Protein AF-A0A537KQR5-F1 (afdb_monomer)

Structure (mmCIF, N/CA/C/O backbone):
data_AF-A0A537KQR5-F1
#
_entry.id   AF-A0A537KQR5-F1
#
loop_
_atom_site.group_PDB
_atom_site.id
_atom_site.type_symbol
_atom_site.label_atom_id
_atom_site.label_alt_id
_atom_site.label_comp_id
_atom_site.label_asym_id
_atom_site.label_entity_id
_atom_site.label_seq_id
_atom_site.pdbx_PDB_ins_code
_atom_site.Cartn_x
_atom_site.Cartn_y
_atom_site.Cartn_z
_atom_site.occupancy
_atom_site.B_iso_or_equiv
_atom_s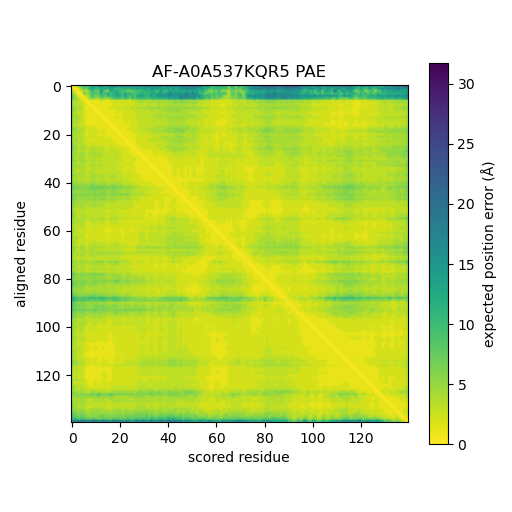ite.auth_seq_id
_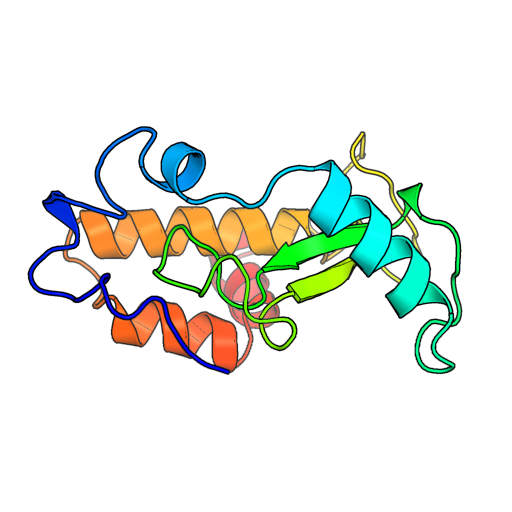atom_site.auth_comp_id
_atom_site.auth_asym_id
_atom_site.auth_atom_id
_atom_site.pdbx_PDB_model_num
ATOM 1 N N . MET A 1 1 ? 4.249 -11.990 7.357 1.00 61.88 1 MET A N 1
ATOM 2 C CA . MET A 1 1 ? 4.311 -10.517 7.421 1.00 61.88 1 MET A CA 1
ATOM 3 C C . MET A 1 1 ? 3.597 -10.056 8.677 1.00 61.88 1 MET A C 1
ATOM 5 O O . MET A 1 1 ? 2.577 -10.662 8.994 1.00 61.88 1 MET A O 1
ATOM 9 N N . ARG A 1 2 ? 4.129 -9.083 9.427 1.00 72.12 2 ARG A N 1
ATOM 10 C CA . ARG A 1 2 ? 3.468 -8.590 10.650 1.00 72.12 2 ARG A CA 1
ATOM 11 C C . ARG A 1 2 ? 2.599 -7.365 10.335 1.00 72.12 2 ARG A C 1
ATOM 13 O O . ARG A 1 2 ? 2.949 -6.570 9.472 1.00 72.12 2 ARG A O 1
ATOM 20 N N . LEU A 1 3 ? 1.471 -7.230 11.029 1.00 82.69 3 LEU A N 1
ATOM 21 C CA . LEU A 1 3 ? 0.631 -6.024 11.015 1.00 82.69 3 LEU A CA 1
ATOM 22 C C . LEU A 1 3 ? 1.191 -4.968 11.980 1.00 82.69 3 LEU A C 1
ATOM 24 O O . LEU A 1 3 ? 2.116 -5.253 12.749 1.00 82.69 3 LEU A O 1
ATOM 28 N N . ILE A 1 4 ? 0.632 -3.758 11.956 1.00 79.19 4 ILE A N 1
ATOM 29 C CA . ILE A 1 4 ? 0.884 -2.758 12.999 1.00 79.19 4 ILE A CA 1
ATOM 30 C C . ILE A 1 4 ? 0.283 -3.278 14.308 1.00 79.19 4 ILE A C 1
ATOM 32 O O . ILE A 1 4 ? -0.923 -3.513 14.353 1.00 79.19 4 ILE A O 1
ATOM 36 N N . PRO A 1 5 ? 1.068 -3.420 15.392 1.00 70.38 5 PRO A N 1
ATOM 37 C CA . PRO A 1 5 ? 0.553 -3.942 16.660 1.00 70.38 5 PRO A CA 1
ATOM 38 C C . PRO A 1 5 ? -0.553 -3.070 17.283 1.00 70.38 5 PRO A C 1
ATOM 40 O O . PRO A 1 5 ? -1.340 -3.565 18.080 1.00 70.38 5 PRO A O 1
ATOM 43 N N . ASN A 1 6 ? -0.643 -1.797 16.891 1.00 79.94 6 ASN A N 1
ATOM 44 C CA . ASN A 1 6 ? -1.575 -0.813 17.443 1.00 79.94 6 ASN A CA 1
ATOM 45 C C . ASN A 1 6 ? -2.836 -0.577 16.589 1.00 79.94 6 ASN A C 1
ATOM 47 O O . ASN A 1 6 ? -3.610 0.314 16.926 1.00 79.94 6 ASN A O 1
ATOM 51 N N . VAL A 1 7 ? -3.063 -1.327 15.502 1.00 92.81 7 VAL A N 1
ATOM 52 C CA . VAL A 1 7 ? -4.305 -1.233 14.708 1.00 92.81 7 VAL A CA 1
ATOM 53 C C . VAL A 1 7 ? -5.112 -2.511 14.884 1.00 92.81 7 VAL A C 1
ATOM 55 O O . VAL A 1 7 ? -4.672 -3.602 14.532 1.00 92.81 7 VAL A O 1
ATOM 58 N N . THR A 1 8 ? -6.312 -2.368 15.432 1.00 94.50 8 THR A N 1
ATOM 59 C CA . THR A 1 8 ? -7.243 -3.455 15.736 1.00 94.50 8 THR A CA 1
ATOM 60 C C . THR A 1 8 ? -8.645 -3.061 15.293 1.00 94.50 8 THR A C 1
ATOM 62 O O . THR A 1 8 ? -8.943 -1.879 15.140 1.00 94.50 8 THR A O 1
ATOM 65 N N . GLN A 1 9 ? -9.547 -4.035 15.159 1.00 96.56 9 GLN A N 1
ATOM 66 C CA . GLN A 1 9 ? -10.953 -3.752 14.853 1.00 96.56 9 GLN A CA 1
ATOM 67 C C . GLN A 1 9 ? -11.586 -2.762 15.850 1.00 96.56 9 GLN A C 1
ATOM 69 O O . GLN A 1 9 ? -12.409 -1.941 15.456 1.00 96.56 9 GLN A O 1
ATOM 74 N N . GLY A 1 10 ? -11.196 -2.829 17.128 1.00 96.50 10 GLY A N 1
ATOM 75 C CA . GLY A 1 10 ? -11.772 -2.007 18.193 1.00 96.50 10 GLY A CA 1
ATOM 76 C C . GLY A 1 10 ? -11.337 -0.541 18.176 1.00 96.50 10 GLY A C 1
ATOM 77 O O . GLY A 1 10 ? -12.032 0.285 18.752 1.00 96.50 10 GLY A O 1
ATOM 78 N N . ASN A 1 11 ? -10.230 -0.200 17.507 1.00 95.94 11 ASN A N 1
ATOM 79 C CA . ASN A 1 11 ? -9.689 1.164 17.488 1.00 95.94 11 ASN A CA 1
ATOM 80 C C . ASN A 1 11 ? -9.543 1.753 16.074 1.00 95.94 11 ASN A C 1
ATOM 82 O O . ASN A 1 11 ? -8.838 2.747 15.888 1.00 95.94 11 ASN A O 1
ATOM 86 N N . ILE A 1 12 ? -10.217 1.185 15.064 1.00 97.19 12 ILE A N 1
ATOM 87 C CA . ILE A 1 12 ? -10.157 1.698 13.682 1.00 97.19 12 ILE A CA 1
ATOM 88 C C . ILE A 1 12 ? -10.600 3.163 13.573 1.00 97.19 12 ILE A C 1
ATOM 90 O O . ILE A 1 12 ? -10.037 3.911 12.778 1.00 97.19 12 ILE A O 1
ATOM 94 N N . GLN A 1 13 ? -11.538 3.599 14.421 1.00 97.19 13 GLN A N 1
ATOM 95 C CA . GLN A 1 13 ? -12.048 4.976 14.443 1.00 97.19 13 GLN A CA 1
ATOM 96 C C . GLN A 1 13 ? -11.027 5.993 14.976 1.00 97.19 13 GLN A C 1
ATOM 98 O O . GLN A 1 13 ? -11.089 7.175 14.651 1.00 97.19 13 GLN A O 1
ATOM 103 N N . GLU A 1 14 ? -10.047 5.534 15.751 1.00 95.38 14 GLU A N 1
ATOM 104 C CA . GLU A 1 14 ? -8.954 6.358 16.279 1.00 95.38 14 GLU A CA 1
ATOM 105 C C . GLU A 1 14 ? -7.689 6.270 15.409 1.00 95.38 14 GLU A C 1
ATOM 107 O O . GLU A 1 14 ? -6.763 7.069 15.571 1.00 95.38 14 GLU A O 1
ATOM 112 N N . THR A 1 15 ? -7.659 5.303 14.486 1.00 95.94 15 THR A N 1
ATOM 113 C CA . THR A 1 15 ? -6.511 4.967 13.639 1.00 95.94 15 THR A CA 1
ATOM 114 C C . THR A 1 15 ? -6.853 5.128 12.156 1.00 95.94 15 THR A C 1
ATOM 116 O O . THR A 1 15 ? -6.969 6.251 11.677 1.00 95.94 15 THR A O 1
ATOM 119 N N . ILE A 1 16 ? -7.038 4.036 11.414 1.00 96.38 16 ILE A N 1
ATOM 120 C CA . ILE A 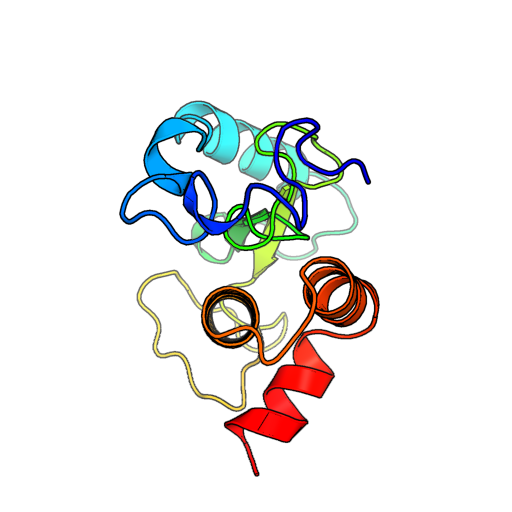1 16 ? -7.144 4.025 9.948 1.00 96.38 16 ILE A CA 1
ATOM 121 C C . ILE A 1 16 ? -8.327 4.828 9.381 1.00 96.38 16 ILE A C 1
ATOM 123 O O . ILE A 1 16 ? -8.262 5.284 8.240 1.00 96.38 16 ILE A O 1
ATOM 127 N N . CYS A 1 17 ? -9.385 5.044 10.166 1.00 97.25 17 CYS A N 1
ATOM 128 C CA . CYS A 1 17 ? -10.541 5.850 9.765 1.00 97.25 17 CYS A CA 1
ATOM 129 C C . CYS A 1 17 ? -10.390 7.337 10.110 1.00 97.25 17 CYS A C 1
ATOM 131 O O . CYS A 1 17 ? -11.197 8.158 9.673 1.00 97.25 17 CYS A O 1
ATOM 133 N N . LYS A 1 18 ? -9.343 7.711 10.853 1.00 96.94 18 LYS A N 1
ATOM 134 C CA . LYS A 1 18 ? -9.023 9.102 11.160 1.00 96.94 18 LYS A CA 1
ATOM 135 C C . LYS A 1 18 ? -8.214 9.713 10.016 1.00 96.94 18 LYS A C 1
ATOM 137 O O . LYS A 1 18 ? -7.146 9.223 9.652 1.00 96.94 18 LYS A O 1
ATOM 142 N N . SER A 1 19 ? -8.715 10.818 9.464 1.00 94.69 19 SER A N 1
ATOM 143 C CA . SER A 1 19 ? -8.026 11.555 8.397 1.00 94.69 19 SER A CA 1
ATOM 144 C C . SER A 1 19 ? -6.591 11.925 8.804 1.00 94.69 19 SER A C 1
ATOM 146 O O . SER A 1 19 ? -6.356 12.359 9.933 1.00 94.69 19 SER A O 1
ATOM 148 N N . GLY A 1 20 ? -5.634 11.718 7.894 1.00 93.88 20 GLY A N 1
ATOM 149 C CA . GLY A 1 20 ? -4.208 11.997 8.103 1.00 93.88 20 GLY A CA 1
ATOM 150 C C . GLY A 1 20 ? -3.457 11.001 8.996 1.00 93.88 20 GLY A C 1
ATOM 151 O O . GLY A 1 20 ? -2.253 11.151 9.185 1.00 93.88 20 GLY A O 1
ATOM 152 N N . TRP A 1 21 ? -4.106 9.966 9.546 1.00 94.19 21 TRP A N 1
ATOM 153 C CA . TRP A 1 21 ? -3.435 9.038 10.464 1.00 94.19 21 TRP A CA 1
ATOM 154 C C . TRP A 1 21 ? -2.244 8.312 9.822 1.00 94.19 21 TRP A C 1
ATOM 156 O O . TRP A 1 21 ? -1.183 8.214 10.438 1.00 94.19 21 TRP A O 1
ATOM 166 N N . THR A 1 22 ? -2.365 7.863 8.571 1.00 93.00 22 THR A N 1
ATOM 167 C CA . THR A 1 22 ? -1.269 7.174 7.871 1.00 93.00 22 THR A CA 1
ATOM 168 C C . THR A 1 22 ? -0.037 8.050 7.680 1.00 93.00 22 THR A C 1
ATOM 170 O O . THR A 1 22 ? 1.078 7.535 7.706 1.00 93.00 22 THR A O 1
ATOM 173 N N . ASP A 1 23 ? -0.208 9.366 7.553 1.00 92.94 23 ASP A N 1
ATOM 174 C CA . ASP A 1 23 ? 0.913 10.297 7.394 1.00 92.94 23 ASP A CA 1
ATOM 175 C C . ASP A 1 23 ? 1.760 10.375 8.668 1.00 92.94 23 ASP A C 1
ATOM 177 O O . ASP A 1 23 ? 2.961 10.617 8.601 1.00 92.94 23 ASP A O 1
ATOM 181 N N . THR A 1 24 ? 1.160 10.086 9.830 1.00 93.19 24 THR A N 1
ATOM 182 C CA . THR A 1 24 ? 1.863 10.074 11.123 1.00 93.19 24 THR A CA 1
ATOM 183 C C . THR A 1 24 ? 2.756 8.850 11.326 1.00 93.19 24 THR A C 1
ATOM 185 O O . THR A 1 24 ? 3.632 8.871 12.188 1.00 93.19 24 THR A O 1
ATOM 188 N N . ILE A 1 25 ? 2.545 7.783 10.549 1.00 92.50 25 ILE A N 1
ATOM 189 C CA . ILE A 1 25 ? 3.268 6.510 10.694 1.00 92.50 25 ILE A CA 1
ATOM 190 C C . ILE A 1 25 ? 4.079 6.122 9.455 1.00 92.50 25 ILE A C 1
ATOM 192 O O . ILE A 1 25 ? 4.815 5.136 9.500 1.00 92.50 25 ILE A O 1
ATOM 196 N N . ARG A 1 26 ? 3.935 6.853 8.343 1.00 92.25 26 ARG A N 1
ATOM 197 C CA . ARG A 1 26 ? 4.626 6.553 7.088 1.00 92.25 26 ARG A CA 1
ATOM 198 C C . ARG A 1 26 ? 6.145 6.684 7.285 1.00 92.25 26 ARG A C 1
ATOM 200 O O . ARG A 1 26 ? 6.596 7.678 7.858 1.00 92.25 26 ARG A O 1
ATOM 207 N N . PRO A 1 27 ? 6.954 5.720 6.807 1.00 91.81 27 PRO A N 1
ATOM 208 C CA . PRO A 1 27 ? 8.403 5.874 6.826 1.00 91.81 27 PRO A CA 1
ATOM 209 C C . PRO A 1 27 ? 8.842 7.093 5.998 1.00 91.81 27 PRO A C 1
ATOM 211 O O . PRO A 1 27 ? 8.176 7.451 5.022 1.00 91.81 27 PRO A O 1
ATOM 214 N N . PRO A 1 28 ? 9.985 7.716 6.332 1.00 93.62 28 PRO A N 1
ATOM 215 C CA . PRO A 1 28 ? 10.523 8.804 5.528 1.00 93.62 28 PRO A CA 1
ATOM 216 C C . PRO A 1 28 ? 10.854 8.316 4.112 1.00 93.62 28 PRO A C 1
ATOM 218 O O . PRO A 1 28 ? 11.323 7.195 3.916 1.00 93.62 28 PRO A O 1
ATOM 221 N N . THR A 1 29 ? 10.681 9.184 3.117 1.00 91.75 29 THR A N 1
ATOM 222 C CA . THR A 1 29 ? 10.939 8.853 1.704 1.00 91.75 29 THR A CA 1
ATOM 223 C C . THR A 1 29 ? 12.388 8.442 1.439 1.00 91.75 29 THR A C 1
ATOM 225 O O . THR A 1 29 ? 12.655 7.642 0.549 1.00 91.75 29 THR A O 1
ATOM 228 N N . SER A 1 30 ? 13.343 8.941 2.229 1.00 94.31 30 SER A N 1
ATOM 229 C CA . SER A 1 30 ? 14.743 8.513 2.157 1.00 94.31 30 SER A CA 1
ATOM 230 C C . SER A 1 30 ? 14.916 7.029 2.486 1.00 94.31 30 SER A C 1
ATOM 232 O O . SER A 1 30 ? 15.703 6.348 1.832 1.00 94.31 30 SER A O 1
ATOM 234 N N . PHE A 1 31 ? 14.160 6.505 3.455 1.00 92.00 31 PHE A N 1
ATOM 235 C CA . PHE A 1 31 ? 14.186 5.088 3.808 1.00 92.00 31 PHE A CA 1
ATOM 236 C C . PHE A 1 31 ? 13.646 4.229 2.662 1.00 92.00 31 PHE A C 1
ATOM 238 O O . PHE A 1 31 ? 14.323 3.297 2.227 1.00 92.00 31 PHE A O 1
ATOM 245 N N . THR A 1 32 ? 12.471 4.572 2.130 1.00 92.75 32 THR A N 1
ATOM 246 C CA . THR A 1 32 ? 11.835 3.792 1.060 1.00 92.75 32 THR A CA 1
ATOM 247 C C . THR A 1 32 ? 12.612 3.871 -0.255 1.00 92.75 32 THR A C 1
ATOM 249 O O . THR A 1 32 ? 12.791 2.854 -0.921 1.00 92.75 32 THR A O 1
ATOM 252 N N . ASN A 1 33 ? 13.184 5.029 -0.601 1.00 93.75 33 ASN A N 1
ATOM 253 C CA . ASN A 1 33 ? 14.040 5.168 -1.784 1.00 93.75 33 ASN A CA 1
ATOM 254 C C . ASN A 1 33 ? 15.309 4.309 -1.695 1.00 93.75 33 ASN A C 1
ATOM 256 O O . ASN A 1 33 ? 15.674 3.650 -2.672 1.00 93.75 33 ASN A O 1
ATOM 260 N N . ASN A 1 34 ? 15.963 4.286 -0.530 1.00 94.25 34 ASN A N 1
ATOM 261 C CA . ASN A 1 34 ? 17.144 3.452 -0.310 1.00 94.25 34 ASN A CA 1
ATOM 262 C C . ASN A 1 34 ? 16.800 1.960 -0.391 1.00 94.25 34 ASN A C 1
ATOM 264 O O . ASN A 1 34 ? 17.523 1.202 -1.039 1.00 94.25 34 ASN A O 1
ATOM 268 N N . LEU A 1 35 ? 15.687 1.545 0.226 1.00 94.56 35 LEU A N 1
ATOM 269 C CA . LEU A 1 35 ? 15.222 0.161 0.173 1.00 94.56 35 LEU A CA 1
ATOM 270 C C . LEU A 1 35 ? 14.919 -0.264 -1.269 1.00 94.56 35 LEU A C 1
ATOM 272 O O . LEU A 1 35 ? 15.440 -1.285 -1.711 1.00 94.56 35 LEU A O 1
ATOM 276 N N . LYS A 1 36 ? 14.189 0.553 -2.036 1.00 95.75 36 LYS A N 1
ATOM 277 C CA . LYS A 1 36 ? 13.878 0.283 -3.447 1.00 95.75 36 LYS A CA 1
ATOM 278 C C . LYS A 1 36 ? 15.128 0.072 -4.289 1.00 95.75 36 LYS A C 1
ATOM 280 O O . LYS A 1 36 ? 15.233 -0.910 -5.023 1.00 95.75 36 LYS A O 1
ATOM 285 N N . ALA A 1 37 ? 16.105 0.972 -4.160 1.00 95.81 37 ALA A N 1
ATOM 286 C CA . ALA A 1 37 ? 17.364 0.878 -4.894 1.00 95.81 37 ALA A CA 1
ATOM 287 C C . ALA A 1 37 ? 18.119 -0.426 -4.580 1.00 95.81 37 ALA A C 1
ATOM 289 O O . ALA A 1 37 ? 18.668 -1.052 -5.489 1.00 95.81 37 ALA A O 1
ATOM 290 N N . GLN A 1 38 ? 18.110 -0.860 -3.314 1.00 95.38 38 GLN A N 1
ATOM 291 C CA . GLN A 1 38 ? 18.697 -2.133 -2.890 1.00 95.38 38 GLN A CA 1
ATOM 292 C C . GLN A 1 38 ? 17.913 -3.336 -3.426 1.00 95.38 38 GLN A C 1
ATOM 294 O O . GLN A 1 38 ? 18.507 -4.264 -3.975 1.00 95.38 38 GLN A O 1
ATOM 299 N N . GLN A 1 39 ? 16.584 -3.329 -3.297 1.00 95.31 39 GLN A N 1
ATOM 300 C CA . GLN A 1 39 ? 15.727 -4.431 -3.730 1.00 95.31 39 GLN A CA 1
ATOM 301 C C . GLN A 1 39 ? 15.832 -4.687 -5.227 1.00 95.31 39 GLN A C 1
ATOM 303 O O . GLN A 1 39 ? 15.935 -5.846 -5.636 1.00 95.31 39 GLN A O 1
ATOM 308 N N . LEU A 1 40 ? 15.862 -3.620 -6.030 1.00 97.12 40 LEU A N 1
ATOM 309 C CA . LEU A 1 40 ? 15.981 -3.732 -7.476 1.00 97.12 40 LEU A CA 1
ATOM 310 C C . LEU A 1 40 ? 17.276 -4.429 -7.895 1.00 97.12 40 LEU A C 1
ATOM 312 O O . LEU A 1 40 ? 17.291 -4.996 -8.972 1.00 97.12 40 LEU A O 1
ATOM 316 N N . GLN A 1 41 ? 18.324 -4.532 -7.070 1.00 96.81 41 GLN A N 1
ATOM 317 C CA . GLN A 1 41 ? 19.513 -5.333 -7.415 1.00 96.81 41 GLN A CA 1
ATOM 318 C C . GLN A 1 41 ? 19.260 -6.850 -7.407 1.00 96.81 41 GLN A C 1
ATOM 320 O O . GLN A 1 41 ? 20.001 -7.603 -8.03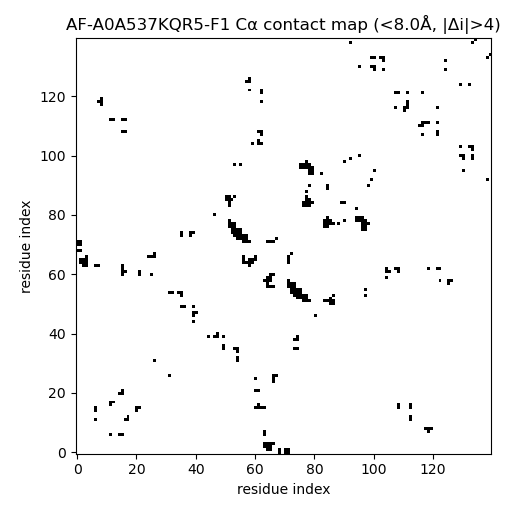8 1.00 96.81 41 GLN A O 1
ATOM 325 N N . ALA A 1 42 ? 18.199 -7.328 -6.750 1.00 95.44 42 ALA A N 1
ATOM 326 C CA . ALA A 1 42 ? 17.891 -8.753 -6.684 1.00 95.44 42 ALA A CA 1
ATOM 327 C C . ALA A 1 42 ? 17.556 -9.337 -8.069 1.00 95.44 42 ALA A C 1
ATOM 329 O O . ALA A 1 42 ? 16.869 -8.714 -8.879 1.00 95.44 42 ALA A O 1
ATOM 330 N N . THR A 1 43 ? 17.978 -10.577 -8.323 1.00 95.06 43 THR A N 1
ATOM 331 C CA . THR A 1 43 ? 17.795 -11.287 -9.607 1.00 95.06 43 THR A CA 1
ATOM 332 C C . THR A 1 43 ? 16.334 -11.487 -10.015 1.00 95.06 43 THR A C 1
ATOM 334 O O . THR A 1 43 ? 16.050 -11.693 -11.191 1.00 95.06 43 THR A O 1
ATOM 337 N N . ARG A 1 44 ? 15.396 -11.399 -9.064 1.00 93.88 44 ARG A N 1
ATOM 338 C CA . ARG A 1 44 ? 13.952 -11.487 -9.330 1.00 93.88 44 ARG A CA 1
ATOM 339 C C . ARG A 1 44 ? 13.397 -10.298 -10.124 1.00 93.88 44 ARG A C 1
ATOM 341 O O . ARG A 1 44 ? 12.378 -10.456 -10.785 1.00 93.88 44 ARG A O 1
ATOM 348 N N . TYR A 1 45 ? 14.043 -9.132 -10.067 1.00 94.56 45 TYR A N 1
ATOM 349 C CA . TYR A 1 45 ? 13.650 -7.966 -10.860 1.00 94.56 45 TYR A CA 1
ATOM 350 C C . TYR A 1 45 ? 14.443 -7.963 -12.163 1.00 94.56 45 TYR A C 1
ATOM 352 O O . TYR A 1 45 ? 15.663 -7.840 -1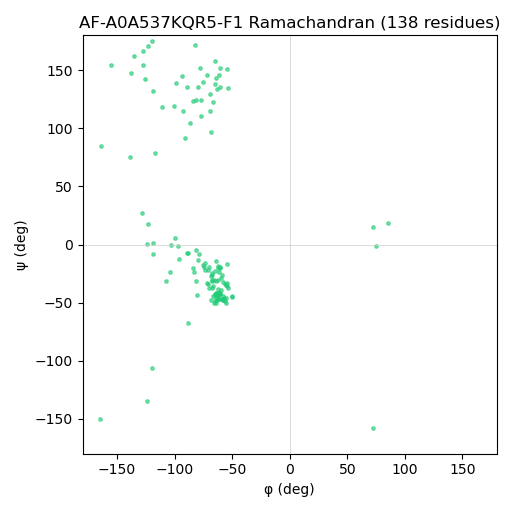2.127 1.00 94.56 45 TYR A O 1
ATOM 360 N N . GLN A 1 46 ? 13.777 -8.126 -13.304 1.00 94.88 46 GLN A N 1
ATOM 361 C CA . GLN A 1 46 ? 14.440 -8.028 -14.611 1.00 94.88 46 GLN A CA 1
ATOM 362 C C . GLN A 1 46 ? 14.614 -6.565 -15.024 1.00 94.88 46 GLN A C 1
ATOM 364 O O . GLN A 1 46 ? 15.691 -6.159 -15.451 1.00 94.88 46 GLN A O 1
ATOM 369 N N . ASP A 1 47 ? 13.573 -5.763 -14.814 1.00 95.94 47 ASP A N 1
ATOM 370 C CA . ASP A 1 47 ? 13.635 -4.314 -14.927 1.00 95.94 47 ASP A CA 1
ATOM 371 C C . ASP A 1 47 ? 14.254 -3.707 -13.656 1.00 95.94 47 ASP A C 1
ATOM 373 O O . ASP A 1 47 ? 13.968 -4.121 -12.531 1.00 95.94 47 ASP A O 1
ATOM 377 N N . LYS A 1 48 ? 15.161 -2.752 -13.855 1.00 96.50 48 LYS A N 1
ATOM 378 C CA . LYS A 1 48 ? 15.961 -2.101 -12.810 1.00 96.50 48 LYS A CA 1
ATOM 379 C C . LYS A 1 48 ? 15.709 -0.596 -12.737 1.00 96.50 48 LYS A C 1
ATOM 381 O O . LYS A 1 48 ? 16.367 0.075 -11.945 1.00 96.50 48 LYS A O 1
ATOM 386 N N . VAL A 1 49 ? 14.812 -0.054 -13.563 1.00 97.19 49 VAL A N 1
ATOM 387 C CA . VAL A 1 49 ? 14.555 1.386 -13.673 1.00 97.19 49 VAL A CA 1
ATOM 388 C C . VAL A 1 49 ? 13.706 1.855 -12.483 1.00 97.19 49 VAL A C 1
ATOM 390 O O . VAL A 1 49 ? 12.519 1.540 -12.418 1.00 97.19 49 VAL A O 1
ATOM 393 N N . PRO A 1 50 ? 14.242 2.650 -11.534 1.00 96.38 50 PRO A N 1
ATOM 394 C CA . PRO A 1 50 ? 13.529 2.941 -10.286 1.00 96.38 50 PRO A CA 1
ATOM 395 C C . PRO A 1 50 ? 12.226 3.734 -10.441 1.00 96.38 50 PRO A C 1
ATOM 397 O O . PRO A 1 50 ? 11.384 3.687 -9.543 1.00 96.38 50 PRO A O 1
ATOM 400 N N . SER A 1 51 ? 12.055 4.480 -11.537 1.00 96.81 51 SER A N 1
ATOM 401 C CA . SER A 1 51 ? 10.825 5.228 -11.832 1.00 96.81 51 SER A CA 1
ATOM 402 C C . SER A 1 51 ? 9.667 4.335 -12.275 1.00 96.81 51 SER A C 1
ATOM 404 O O . SER A 1 51 ? 8.525 4.791 -12.219 1.00 96.81 51 SER A O 1
ATOM 406 N N . HIS A 1 52 ? 9.933 3.083 -12.665 1.00 97.75 52 HIS A N 1
ATOM 407 C CA . HIS A 1 52 ? 8.893 2.103 -12.985 1.00 97.75 52 HIS A CA 1
ATOM 408 C C . HIS A 1 52 ? 8.252 1.470 -11.748 1.00 97.75 52 HIS A C 1
ATOM 410 O O . HIS A 1 52 ? 7.236 0.783 -11.861 1.00 97.75 52 HIS A O 1
ATOM 416 N N . TYR A 1 53 ? 8.815 1.744 -10.569 1.00 97.62 53 TYR A N 1
ATOM 417 C CA . TYR A 1 53 ? 8.427 1.123 -9.315 1.00 97.62 53 TYR A CA 1
ATOM 418 C C . TYR A 1 53 ? 8.067 2.151 -8.240 1.00 97.62 53 TYR A C 1
ATOM 420 O O . TYR A 1 53 ? 8.728 3.185 -8.075 1.00 97.62 53 TYR A O 1
ATOM 428 N N . GLU A 1 54 ? 7.062 1.816 -7.448 1.00 95.94 54 GLU A N 1
ATOM 429 C CA . GLU A 1 54 ? 6.772 2.397 -6.144 1.00 95.94 54 GLU A CA 1
ATOM 430 C C . GLU A 1 54 ? 7.323 1.474 -5.053 1.00 95.94 54 GLU A C 1
ATOM 432 O O . GLU A 1 54 ? 7.235 0.258 -5.176 1.00 95.94 54 GLU A O 1
ATOM 437 N N . GLU A 1 55 ? 7.927 2.030 -4.000 1.00 95.62 55 GLU A N 1
ATOM 438 C CA . GLU A 1 55 ? 8.230 1.219 -2.816 1.00 95.62 55 GLU A CA 1
ATOM 439 C C . GLU A 1 55 ? 6.997 1.237 -1.929 1.00 95.62 55 GLU A C 1
ATOM 441 O O . GLU A 1 55 ? 6.704 2.252 -1.292 1.00 95.62 55 GLU A O 1
ATOM 446 N N . ASP A 1 56 ? 6.270 0.131 -1.940 1.00 93.69 56 ASP A N 1
ATOM 447 C CA . ASP A 1 56 ? 4.893 0.107 -1.485 1.00 93.69 56 ASP A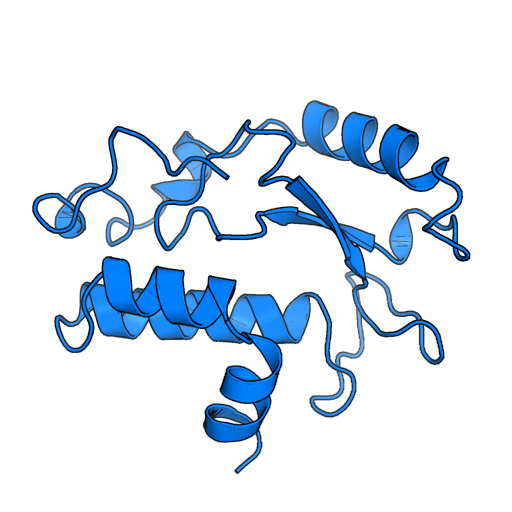 CA 1
ATOM 448 C C . ASP A 1 56 ? 4.659 -0.987 -0.444 1.00 93.69 56 ASP A C 1
ATOM 450 O O . ASP A 1 56 ? 5.369 -1.998 -0.365 1.00 93.69 56 ASP A O 1
ATOM 454 N N . HIS A 1 57 ? 3.651 -0.765 0.392 1.00 94.81 57 HIS A N 1
ATOM 455 C CA . HIS A 1 57 ? 3.278 -1.676 1.451 1.00 94.81 57 HIS A CA 1
ATOM 456 C C . HIS A 1 57 ? 2.422 -2.823 0.905 1.00 94.81 57 HIS A C 1
ATOM 458 O O . HIS A 1 57 ? 1.370 -2.566 0.335 1.00 94.81 57 HIS A O 1
ATOM 464 N N . PHE A 1 58 ? 2.803 -4.090 1.106 1.00 94.12 58 PHE A N 1
ATOM 465 C CA . PHE A 1 58 ? 2.016 -5.243 0.640 1.00 94.12 58 PHE A CA 1
ATOM 466 C C . PHE A 1 58 ? 0.597 -5.243 1.224 1.00 94.12 58 PHE A C 1
ATOM 468 O O . PHE A 1 58 ? -0.356 -5.406 0.476 1.00 94.12 58 PHE A O 1
ATOM 475 N N . ILE A 1 59 ? 0.461 -5.033 2.538 1.00 94.38 59 ILE A N 1
ATOM 476 C CA . ILE A 1 59 ? -0.778 -4.559 3.168 1.00 94.38 59 ILE A CA 1
ATOM 477 C C . ILE A 1 59 ? -0.592 -3.066 3.422 1.00 94.38 59 ILE A C 1
ATOM 479 O O . ILE A 1 59 ? 0.302 -2.702 4.191 1.00 94.38 59 ILE A O 1
ATOM 483 N N . ALA A 1 60 ? -1.436 -2.214 2.836 1.00 94.69 60 ALA A N 1
ATOM 484 C CA . ALA A 1 60 ? -1.405 -0.779 3.095 1.00 94.69 60 ALA A CA 1
ATOM 485 C C . ALA A 1 60 ? -1.515 -0.408 4.574 1.00 94.69 60 ALA A C 1
ATOM 487 O O . ALA A 1 60 ? -2.208 -1.043 5.378 1.00 94.69 60 ALA A O 1
ATOM 488 N N . LEU A 1 61 ? -0.911 0.735 4.899 1.00 95.00 61 LEU A N 1
ATOM 489 C CA . LEU A 1 61 ? -1.086 1.409 6.185 1.00 95.00 61 LEU A CA 1
ATOM 490 C C . LEU A 1 61 ? -2.568 1.688 6.477 1.00 95.00 61 LEU A C 1
ATOM 492 O O . LEU A 1 61 ? -3.003 1.566 7.618 1.00 95.00 61 LEU A O 1
ATOM 496 N N . GLU A 1 62 ? -3.354 1.987 5.439 1.00 94.81 62 GLU A N 1
ATOM 497 C CA . GLU A 1 62 ? -4.792 2.282 5.516 1.00 94.81 62 GLU A CA 1
ATOM 498 C C . GLU A 1 62 ? -5.658 1.116 6.007 1.00 94.81 62 GLU A C 1
ATOM 500 O O . GLU A 1 62 ? -6.802 1.320 6.395 1.00 94.81 62 GLU A O 1
ATOM 505 N N . ILE A 1 63 ? -5.112 -0.098 6.036 1.00 95.50 63 ILE A N 1
ATOM 506 C CA . ILE A 1 63 ? -5.758 -1.292 6.594 1.00 95.50 63 ILE A CA 1
ATOM 507 C C . ILE A 1 63 ? -4.829 -2.005 7.594 1.00 95.50 63 ILE A C 1
ATOM 509 O O . ILE A 1 63 ? -4.928 -3.212 7.830 1.00 95.50 63 ILE A O 1
ATOM 513 N N . GLY A 1 64 ? -3.918 -1.249 8.220 1.00 94.56 64 GLY A N 1
ATOM 514 C CA . GLY A 1 64 ? -3.122 -1.692 9.367 1.00 94.56 64 GLY A CA 1
ATOM 515 C C . GLY A 1 64 ? -1.834 -2.456 9.041 1.00 94.56 64 GLY A C 1
ATOM 516 O O . GLY A 1 64 ? -1.309 -3.158 9.910 1.00 94.56 64 GLY A O 1
ATOM 517 N N . GLY A 1 65 ? -1.305 -2.360 7.822 1.00 94.38 65 GLY A N 1
ATOM 518 C CA . GLY A 1 65 ? -0.014 -2.961 7.479 1.00 94.38 65 GLY A CA 1
ATOM 519 C C . GLY A 1 65 ? 1.175 -2.231 8.100 1.00 94.38 65 GLY A C 1
ATOM 520 O O . GLY A 1 65 ? 1.138 -1.025 8.297 1.00 94.38 65 GLY A O 1
ATOM 521 N N . ASN A 1 66 ? 2.235 -2.960 8.460 1.00 91.88 66 ASN A N 1
ATOM 522 C CA . ASN A 1 66 ? 3.363 -2.409 9.216 1.00 91.88 66 ASN A CA 1
ATOM 523 C C . ASN A 1 66 ? 4.206 -1.414 8.389 1.00 91.88 66 ASN A C 1
ATOM 525 O O . ASN A 1 66 ? 4.646 -1.787 7.299 1.00 91.88 66 ASN A O 1
ATOM 529 N N . PRO A 1 67 ? 4.504 -0.201 8.902 1.00 90.62 67 PRO A N 1
ATOM 530 C CA . PRO A 1 67 ? 5.205 0.826 8.139 1.00 90.62 67 PRO A CA 1
ATOM 531 C C . PRO A 1 67 ? 6.656 0.491 7.811 1.00 90.62 67 PRO A C 1
ATOM 533 O O . PRO A 1 67 ? 7.145 0.931 6.774 1.00 90.62 67 PRO A O 1
ATOM 536 N N . ASN A 1 68 ? 7.327 -0.282 8.668 1.00 86.44 68 ASN A N 1
ATOM 537 C CA . ASN A 1 68 ? 8.775 -0.483 8.614 1.00 86.44 68 ASN A CA 1
ATOM 538 C C . ASN A 1 68 ? 9.186 -1.960 8.504 1.00 86.44 68 ASN A C 1
ATOM 540 O O . ASN A 1 68 ? 10.380 -2.240 8.493 1.00 86.44 68 ASN A O 1
ATOM 544 N N . ASP A 1 69 ? 8.243 -2.912 8.459 1.00 89.38 69 ASP A N 1
ATOM 545 C CA . ASP A 1 69 ? 8.564 -4.329 8.231 1.00 89.38 69 ASP A CA 1
ATOM 546 C C . ASP A 1 69 ? 9.052 -4.492 6.781 1.00 89.38 69 ASP A C 1
ATOM 548 O O . ASP A 1 69 ? 8.244 -4.326 5.866 1.00 89.38 69 ASP A O 1
ATOM 552 N N . PRO A 1 70 ? 10.324 -4.862 6.527 1.00 85.69 70 PRO A N 1
ATOM 553 C CA . PRO A 1 70 ? 10.814 -5.053 5.163 1.00 85.69 70 PRO A CA 1
ATOM 554 C C . PRO A 1 70 ? 10.076 -6.169 4.416 1.00 85.69 70 PRO A C 1
ATOM 556 O O . PRO A 1 70 ? 10.128 -6.227 3.198 1.00 85.69 70 PRO A O 1
ATOM 559 N N . LYS A 1 71 ? 9.378 -7.072 5.124 1.00 89.38 71 LYS A N 1
ATOM 560 C CA . LYS A 1 71 ? 8.511 -8.086 4.501 1.00 89.38 71 LYS A CA 1
ATOM 561 C C . LYS A 1 71 ? 7.146 -7.536 4.092 1.00 89.38 71 LYS A C 1
ATOM 563 O O . LYS A 1 71 ? 6.413 -8.242 3.409 1.00 89.38 71 LYS A O 1
ATOM 568 N N . ASN A 1 72 ? 6.795 -6.340 4.561 1.00 93.00 72 ASN A N 1
ATOM 569 C CA . ASN A 1 72 ? 5.638 -5.580 4.111 1.00 93.00 72 ASN A CA 1
ATOM 570 C C . ASN A 1 72 ? 6.018 -4.536 3.064 1.00 93.00 72 ASN A C 1
ATOM 572 O O . ASN A 1 72 ? 5.121 -3.856 2.618 1.00 93.00 72 ASN A O 1
ATOM 576 N N . LEU A 1 73 ? 7.283 -4.381 2.676 1.00 93.38 73 LEU A N 1
ATOM 577 C CA . LEU A 1 73 ? 7.712 -3.368 1.713 1.00 93.38 73 LEU A CA 1
ATOM 578 C C . LEU A 1 73 ? 8.335 -4.021 0.494 1.00 93.38 73 LEU A C 1
ATOM 580 O O . LEU A 1 73 ? 9.188 -4.904 0.624 1.00 93.38 73 LEU A O 1
ATOM 584 N N . TRP A 1 74 ? 7.916 -3.591 -0.687 1.00 94.06 74 TRP A N 1
ATOM 585 C CA . TRP A 1 74 ? 8.512 -4.073 -1.916 1.00 94.06 74 TRP A CA 1
ATOM 586 C C . TRP A 1 74 ? 8.352 -3.093 -3.073 1.00 94.06 74 TRP A C 1
ATOM 588 O O . TRP A 1 74 ? 7.404 -2.311 -3.115 1.00 94.06 74 TRP A O 1
ATOM 598 N N . ALA A 1 75 ? 9.269 -3.188 -4.035 1.00 96.25 75 ALA A N 1
ATOM 599 C CA . ALA A 1 75 ? 9.173 -2.480 -5.302 1.00 96.25 75 ALA A CA 1
ATOM 600 C C . ALA A 1 75 ? 8.010 -3.048 -6.144 1.00 96.25 75 ALA A C 1
ATOM 602 O O . ALA A 1 75 ? 8.179 -4.064 -6.828 1.00 96.25 75 ALA A O 1
ATOM 603 N N . GLU A 1 76 ? 6.850 -2.394 -6.082 1.00 95.75 76 GLU A N 1
ATOM 604 C CA . GLU A 1 76 ? 5.635 -2.673 -6.859 1.00 95.75 76 GLU A CA 1
ATOM 605 C C . GLU A 1 76 ? 5.676 -1.881 -8.171 1.00 95.75 76 GLU A C 1
ATOM 607 O O . GLU A 1 76 ? 6.039 -0.705 -8.186 1.00 95.75 76 GLU A O 1
ATOM 612 N N . MET A 1 77 ? 5.337 -2.507 -9.299 1.00 96.88 77 MET A N 1
ATOM 613 C CA . MET A 1 77 ? 5.366 -1.808 -10.591 1.00 96.88 77 MET A CA 1
ATOM 614 C C . MET A 1 77 ? 4.174 -0.860 -10.730 1.00 96.88 77 MET A C 1
ATOM 616 O O . MET A 1 77 ? 3.037 -1.225 -10.438 1.00 96.88 77 MET A O 1
ATOM 620 N N . TRP A 1 78 ? 4.406 0.330 -11.289 1.00 97.06 78 TRP A N 1
ATOM 621 C CA . TRP A 1 78 ? 3.321 1.224 -11.715 1.00 97.06 78 TRP A CA 1
ATOM 622 C C . TRP A 1 78 ? 2.483 0.627 -12.851 1.00 97.06 78 TRP A C 1
ATOM 624 O O . TRP A 1 78 ? 1.293 0.911 -12.950 1.00 97.06 78 TRP A O 1
ATOM 634 N N . GLY A 1 79 ? 3.117 -0.178 -13.707 1.00 95.44 79 GLY A N 1
ATOM 635 C CA . GLY A 1 79 ? 2.489 -0.888 -14.817 1.00 95.44 79 GLY A CA 1
ATOM 636 C C . GLY A 1 79 ? 2.741 -2.391 -14.737 1.00 95.44 79 GLY A C 1
ATOM 637 O O . GLY A 1 79 ? 2.651 -2.993 -13.674 1.00 95.44 79 GLY A O 1
ATOM 638 N N . SER A 1 80 ? 3.104 -2.996 -15.866 1.00 93.31 80 SER A N 1
ATOM 639 C CA . SER A 1 80 ? 3.446 -4.421 -15.959 1.00 93.31 80 SER A CA 1
ATOM 640 C C . SER A 1 80 ? 4.811 -4.617 -16.626 1.00 93.31 80 SER A C 1
ATOM 642 O O . SER A 1 80 ? 5.293 -3.693 -17.281 1.00 93.31 80 SER A O 1
ATOM 644 N N . PRO A 1 81 ? 5.426 -5.812 -16.557 1.00 92.75 81 PRO A N 1
ATOM 645 C CA . PRO A 1 81 ? 6.680 -6.078 -17.265 1.00 92.75 81 PRO A CA 1
ATOM 646 C C . PRO A 1 81 ? 6.624 -5.798 -18.776 1.00 92.75 81 PRO A C 1
ATOM 648 O O . PRO A 1 81 ? 7.619 -5.381 -19.356 1.00 92.75 81 PRO A O 1
ATOM 651 N N . ALA A 1 82 ? 5.467 -6.008 -19.414 1.00 93.62 82 ALA A N 1
ATOM 652 C CA . ALA A 1 82 ? 5.275 -5.738 -20.841 1.00 93.62 82 ALA A CA 1
ATOM 653 C C . ALA A 1 82 ? 4.955 -4.262 -21.143 1.00 93.62 82 ALA A C 1
ATOM 655 O O . ALA A 1 82 ? 5.186 -3.799 -22.256 1.00 93.62 82 ALA A O 1
ATOM 656 N N . HIS A 1 83 ? 4.426 -3.532 -20.159 1.00 94.44 83 HIS A N 1
ATOM 657 C CA . HIS A 1 83 ? 4.002 -2.139 -20.288 1.00 94.44 83 HIS A CA 1
ATOM 658 C C . HIS A 1 83 ? 4.425 -1.370 -19.029 1.00 94.44 83 HIS A C 1
ATOM 660 O O . HIS A 1 83 ? 3.591 -1.146 -18.142 1.00 94.44 83 HIS A O 1
ATOM 666 N N . PRO A 1 84 ? 5.721 -1.036 -18.889 1.0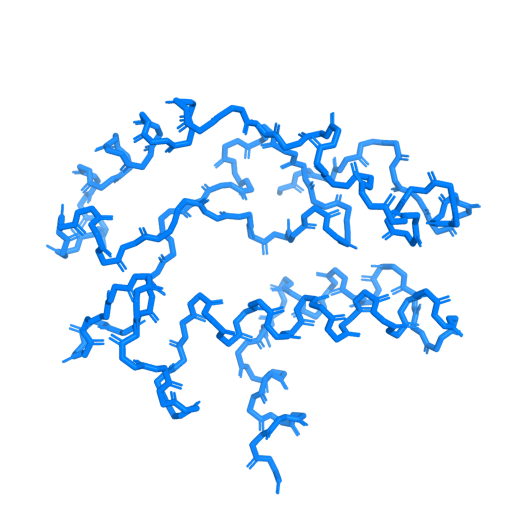0 95.75 84 PRO A N 1
ATOM 667 C CA . PRO A 1 84 ? 6.191 -0.262 -17.754 1.00 95.75 84 PRO A CA 1
ATOM 668 C C . PRO A 1 84 ? 5.582 1.140 -17.799 1.00 95.75 84 PRO A C 1
ATOM 670 O O . PRO A 1 84 ? 5.496 1.773 -18.850 1.00 95.75 84 PRO A O 1
ATOM 673 N N . LEU A 1 85 ? 5.160 1.621 -16.636 1.00 97.19 85 LEU A N 1
ATOM 674 C CA . LEU A 1 85 ? 4.619 2.963 -16.436 1.00 97.19 85 LEU A CA 1
ATOM 675 C C . LEU A 1 85 ? 5.443 3.669 -15.366 1.00 97.19 85 LEU A C 1
ATOM 677 O O . LEU A 1 85 ? 6.252 3.043 -14.690 1.00 97.19 85 LEU A O 1
ATOM 681 N N . THR A 1 86 ? 5.222 4.966 -15.183 1.00 97.00 86 THR A N 1
ATOM 682 C CA . THR A 1 86 ? 5.779 5.707 -14.045 1.00 97.00 86 THR A CA 1
ATOM 683 C C . THR A 1 86 ? 4.654 6.297 -13.203 1.00 97.00 86 THR A C 1
ATOM 685 O O . THR A 1 86 ? 3.488 6.253 -13.597 1.00 97.00 86 THR A O 1
ATOM 688 N N . HIS A 1 87 ? 5.001 6.912 -12.072 1.00 95.25 87 HIS A N 1
ATOM 689 C CA . HIS A 1 87 ? 4.048 7.588 -11.185 1.00 95.25 87 HIS A CA 1
ATOM 690 C C . HIS A 1 87 ? 3.164 8.656 -11.865 1.00 95.25 87 HIS A C 1
ATOM 692 O O . HIS A 1 87 ? 2.138 9.033 -11.304 1.00 95.25 87 HIS A O 1
ATOM 698 N N . THR A 1 88 ? 3.525 9.140 -13.061 1.00 95.44 88 THR A N 1
ATOM 699 C CA . THR A 1 88 ? 2.727 10.116 -13.823 1.00 95.44 88 THR A CA 1
ATOM 700 C C . THR A 1 88 ? 1.676 9.483 -14.739 1.00 95.44 88 THR A C 1
ATOM 702 O O . THR A 1 88 ? 0.876 10.208 -15.326 1.00 95.44 88 THR A O 1
ATOM 705 N N . GLY A 1 89 ? 1.661 8.155 -14.887 1.00 90.19 89 GLY A N 1
ATOM 706 C CA . GLY A 1 89 ? 0.731 7.452 -15.770 1.00 90.19 89 GLY A CA 1
ATOM 707 C C . GLY A 1 89 ? 1.039 7.627 -17.269 1.00 90.19 89 GLY A C 1
ATOM 708 O O . GLY A 1 89 ? 2.183 7.934 -17.622 1.00 90.19 89 GLY A O 1
ATOM 709 N N . PRO A 1 90 ? 0.043 7.423 -18.159 1.00 93.50 90 PRO A N 1
ATOM 710 C CA . PRO A 1 90 ? -1.368 7.123 -17.866 1.00 93.50 90 PRO A CA 1
ATOM 711 C C . PRO A 1 90 ? -1.550 5.761 -17.177 1.00 93.50 90 PRO A C 1
ATOM 713 O O . PRO A 1 90 ? -0.689 4.900 -17.307 1.00 93.50 90 PRO A O 1
ATOM 716 N N . PHE A 1 91 ? -2.667 5.559 -16.466 1.00 94.75 91 PHE A N 1
ATOM 717 C CA . PHE A 1 91 ? -2.992 4.300 -15.772 1.00 94.75 91 PHE A CA 1
ATOM 718 C C . PHE A 1 91 ? -4.263 3.662 -16.351 1.00 94.75 91 PHE A C 1
ATOM 720 O O . PHE A 1 91 ? -5.346 3.828 -15.779 1.00 94.75 91 PHE A O 1
ATOM 727 N N . PRO A 1 92 ? -4.170 2.985 -17.509 1.00 93.38 92 PRO A N 1
ATOM 728 C CA . PRO A 1 92 ? -5.304 2.269 -18.072 1.00 93.38 92 PRO A CA 1
ATOM 729 C C . PRO A 1 92 ? -5.778 1.168 -17.105 1.00 93.38 92 PRO A C 1
ATOM 731 O O . PRO A 1 92 ? -4.929 0.454 -16.566 1.00 93.38 92 PRO A O 1
ATOM 734 N N . PRO A 1 93 ? -7.092 1.006 -16.861 1.00 89.69 93 PRO A N 1
ATOM 735 C CA . PRO A 1 93 ? -7.607 0.037 -15.887 1.00 89.69 93 PRO A CA 1
ATOM 736 C C . PRO A 1 93 ? -7.214 -1.425 -16.170 1.00 89.69 93 PRO A C 1
ATOM 738 O O . PRO A 1 93 ? -7.136 -2.240 -15.253 1.00 89.69 93 PRO A O 1
ATOM 741 N N . GLU A 1 94 ? -6.947 -1.767 -17.429 1.00 90.19 94 GLU A N 1
ATOM 742 C CA . GLU A 1 94 ? -6.476 -3.083 -17.864 1.00 90.19 94 GLU A CA 1
ATOM 743 C C . GLU A 1 94 ? -5.004 -3.358 -17.511 1.00 90.19 94 GLU A C 1
ATOM 745 O O . GLU A 1 94 ? -4.602 -4.521 -17.412 1.00 90.19 94 GLU A O 1
ATOM 750 N N . ILE A 1 95 ? -4.201 -2.311 -17.284 1.00 92.25 95 ILE A N 1
ATOM 751 C CA . ILE A 1 95 ? -2.811 -2.432 -16.837 1.00 92.25 95 ILE A CA 1
ATOM 752 C C . ILE A 1 95 ? -2.800 -2.417 -15.312 1.00 92.25 95 ILE A C 1
ATOM 754 O O . ILE A 1 95 ? -2.723 -1.377 -14.662 1.00 92.25 95 ILE A O 1
ATOM 758 N N . VAL A 1 96 ? -2.877 -3.617 -14.746 1.00 92.62 96 VAL A N 1
ATOM 759 C CA . VAL A 1 96 ? -2.924 -3.809 -13.300 1.00 92.62 96 VAL A CA 1
ATOM 760 C C . VAL A 1 96 ? -1.534 -3.636 -12.679 1.00 92.62 96 VAL A C 1
ATOM 762 O O . VAL A 1 96 ? -0.598 -4.339 -13.055 1.00 92.62 96 VAL A O 1
ATOM 765 N N . GLY A 1 97 ? -1.426 -2.733 -11.705 1.00 93.81 97 GLY A N 1
ATOM 766 C CA . GLY A 1 97 ? -0.193 -2.425 -10.970 1.00 93.81 97 GLY A CA 1
ATOM 767 C C . GLY A 1 97 ? -0.477 -1.630 -9.692 1.00 93.81 97 GLY A C 1
ATOM 768 O O . GLY A 1 97 ? -1.571 -1.740 -9.126 1.00 93.81 97 GLY A O 1
ATOM 769 N N . ALA A 1 98 ? 0.472 -0.792 -9.265 1.00 95.69 98 ALA A N 1
ATOM 770 C CA . ALA A 1 98 ? 0.373 0.030 -8.053 1.00 95.69 98 ALA A CA 1
ATOM 771 C C . ALA A 1 98 ? -0.941 0.834 -7.980 1.00 95.69 98 ALA A C 1
ATOM 773 O O . ALA A 1 98 ? -1.644 0.782 -6.976 1.00 95.69 98 ALA A O 1
ATOM 774 N N . LYS A 1 99 ? -1.386 1.467 -9.080 1.00 95.00 99 LYS A N 1
ATOM 775 C CA . LYS A 1 99 ? -2.664 2.211 -9.085 1.00 95.00 99 LYS A CA 1
ATOM 776 C C . LYS A 1 99 ? -3.917 1.361 -8.935 1.00 95.00 99 LYS A C 1
ATOM 778 O O . LYS A 1 99 ? -4.899 1.823 -8.352 1.00 95.00 99 LYS A O 1
ATOM 783 N N . SER A 1 100 ? -3.908 0.128 -9.424 1.00 95.12 100 SER A N 1
ATOM 784 C CA . SER A 1 100 ? -5.019 -0.793 -9.181 1.00 95.12 100 SER A CA 1
ATOM 785 C C . SER A 1 100 ? -5.050 -1.228 -7.717 1.00 95.12 100 SER A C 1
ATOM 787 O O . SER A 1 100 ? -6.129 -1.327 -7.138 1.00 95.12 100 SER A O 1
ATOM 789 N N . LYS A 1 101 ? -3.878 -1.439 -7.101 1.00 94.69 101 LYS A N 1
ATOM 790 C CA . LYS A 1 101 ? -3.755 -1.721 -5.666 1.00 94.69 101 LYS A CA 1
ATOM 791 C C . LYS A 1 101 ? -4.240 -0.541 -4.813 1.00 94.69 101 LYS A C 1
ATOM 793 O O . LYS A 1 101 ? -5.086 -0.776 -3.955 1.00 94.69 101 LYS A O 1
ATOM 798 N N . ASP A 1 102 ? -3.814 0.692 -5.104 1.00 95.12 102 ASP A N 1
ATOM 799 C CA . ASP A 1 102 ? -4.273 1.913 -4.412 1.00 95.12 102 ASP A CA 1
ATOM 800 C C . ASP A 1 102 ? -5.806 1.980 -4.337 1.00 95.12 102 ASP A C 1
ATOM 802 O O . ASP A 1 102 ? -6.392 2.282 -3.293 1.00 95.12 102 ASP A O 1
ATOM 806 N N . TRP A 1 103 ? -6.473 1.676 -5.457 1.00 95.69 103 TRP A N 1
ATOM 807 C CA . TRP A 1 103 ? -7.931 1.659 -5.518 1.00 95.69 103 TRP A CA 1
ATOM 808 C C . TRP A 1 103 ? -8.530 0.605 -4.582 1.00 95.69 103 TRP A C 1
ATOM 810 O O . TRP A 1 103 ? -9.466 0.914 -3.845 1.00 95.69 103 TRP A O 1
ATOM 820 N N . VAL A 1 104 ? -7.988 -0.620 -4.590 1.00 97.25 104 VAL A N 1
ATOM 821 C CA . VAL A 1 104 ? -8.458 -1.710 -3.720 1.00 97.25 104 VAL A CA 1
ATOM 822 C C . VAL A 1 104 ? -8.298 -1.320 -2.258 1.00 97.25 104 VAL A C 1
ATOM 824 O O . VAL A 1 104 ? -9.237 -1.455 -1.486 1.00 97.25 104 VAL A O 1
ATOM 827 N N . GLU A 1 105 ? -7.144 -0.792 -1.871 1.00 96.19 105 GLU A N 1
ATOM 828 C CA . GLU A 1 105 ? -6.858 -0.430 -0.482 1.00 96.19 105 GLU A CA 1
ATOM 829 C C . GLU A 1 105 ? -7.756 0.705 0.010 1.00 96.19 105 GLU A C 1
ATOM 831 O O . GLU A 1 105 ? -8.346 0.596 1.088 1.00 96.19 105 GLU A O 1
ATOM 836 N N . THR A 1 106 ? -7.959 1.728 -0.824 1.00 96.56 106 THR A N 1
ATOM 837 C CA . THR A 1 106 ? -8.889 2.827 -0.533 1.00 96.56 106 THR A CA 1
ATOM 838 C C . THR A 1 106 ? -10.325 2.315 -0.397 1.00 96.56 106 THR A C 1
ATOM 840 O O . THR A 1 106 ? -11.050 2.716 0.519 1.00 96.56 106 THR A O 1
ATOM 843 N N . HIS A 1 107 ? -10.752 1.420 -1.293 1.00 97.06 107 HIS A N 1
ATOM 844 C CA . HIS A 1 107 ? -12.089 0.834 -1.259 1.00 97.06 107 HIS A CA 1
ATOM 845 C C . HIS A 1 107 ? -12.299 -0.002 0.010 1.00 97.06 107 HIS A C 1
ATOM 847 O O . HIS A 1 107 ? -13.248 0.239 0.756 1.00 97.06 107 HIS A O 1
ATOM 853 N N . LEU A 1 108 ? -11.374 -0.918 0.312 1.00 97.75 108 LEU A N 1
ATOM 854 C CA . LEU A 1 108 ? -11.429 -1.772 1.499 1.00 97.75 108 LEU A CA 1
ATOM 855 C C . LEU A 1 108 ? -11.415 -0.957 2.795 1.00 97.75 108 LEU A C 1
ATOM 857 O O . LEU A 1 108 ? -12.205 -1.230 3.697 1.00 97.75 108 LEU A O 1
ATOM 861 N N . LYS A 1 109 ? -10.574 0.079 2.886 1.00 97.81 109 LYS A N 1
ATOM 862 C CA . LYS A 1 109 ? -10.601 1.034 4.003 1.00 97.81 109 LYS A CA 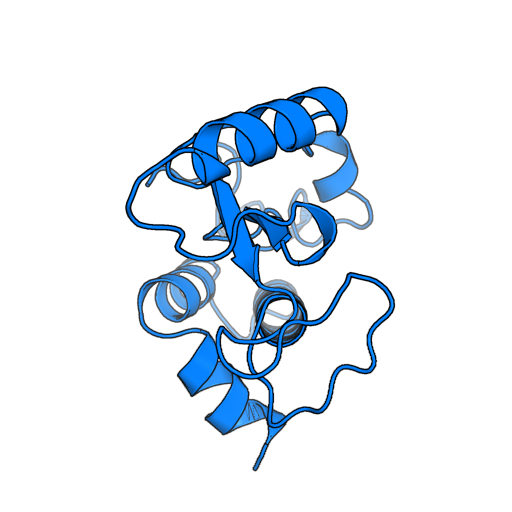1
ATOM 863 C C . LYS A 1 109 ? -11.991 1.654 4.159 1.00 97.81 109 LYS A C 1
ATOM 865 O O . LYS A 1 109 ? -12.503 1.722 5.273 1.00 97.81 109 LYS A O 1
ATOM 870 N N . GLY A 1 110 ? -12.610 2.087 3.060 1.00 97.94 110 GLY A N 1
ATOM 871 C CA . GLY A 1 110 ? -13.967 2.635 3.060 1.00 97.94 110 GLY A CA 1
ATOM 872 C C . GLY A 1 110 ? -15.005 1.656 3.614 1.00 97.94 110 GLY A C 1
ATOM 873 O O . GLY A 1 110 ? -15.793 2.030 4.484 1.00 97.94 110 GLY A O 1
ATOM 874 N N . GLU A 1 111 ? -14.969 0.398 3.173 1.00 98.12 111 GLU A N 1
ATOM 875 C CA . GLU A 1 111 ? -15.852 -0.667 3.669 1.00 98.12 111 GLU A CA 1
ATOM 876 C C . GLU A 1 111 ? -15.644 -0.950 5.164 1.00 98.12 111 GLU A C 1
ATOM 878 O O . GLU A 1 111 ? -16.615 -1.088 5.915 1.00 98.12 111 GLU A O 1
ATOM 883 N N . VAL A 1 112 ? -14.387 -0.968 5.620 1.00 98.38 112 VAL A N 1
ATOM 884 C CA . VAL A 1 112 ? -14.034 -1.147 7.037 1.00 98.38 112 VAL A CA 1
ATOM 885 C C . VAL A 1 112 ? -14.534 0.021 7.884 1.00 98.38 112 VAL A C 1
ATOM 887 O O . VAL A 1 112 ? -15.189 -0.187 8.905 1.00 98.38 112 VAL A O 1
ATOM 890 N N . CYS A 1 113 ? -14.280 1.257 7.458 1.00 98.19 113 CYS A N 1
ATOM 891 C CA . CYS A 1 113 ? -14.682 2.450 8.201 1.00 98.19 113 CYS A CA 1
ATOM 892 C C . CYS A 1 113 ? -16.197 2.662 8.228 1.00 98.19 113 CYS A C 1
ATOM 894 O O . CYS A 1 113 ? -16.713 3.231 9.191 1.00 98.19 113 CYS A O 1
ATOM 896 N N . ALA A 1 114 ? -16.912 2.164 7.218 1.00 98.06 114 ALA A N 1
ATOM 897 C CA . ALA A 1 114 ? -18.369 2.131 7.193 1.00 98.06 114 ALA A CA 1
ATOM 898 C C . ALA A 1 114 ? -18.979 0.957 7.984 1.00 98.06 114 ALA A C 1
ATOM 900 O O . ALA A 1 114 ? -20.201 0.864 8.078 1.00 98.06 114 ALA A O 1
ATOM 901 N N . GLY A 1 115 ? -18.159 0.048 8.526 1.00 97.69 115 GLY A N 1
ATOM 902 C CA . GLY A 1 115 ? -18.620 -1.129 9.266 1.00 97.69 115 GLY A CA 1
ATOM 903 C C . GLY A 1 115 ? -19.248 -2.224 8.395 1.00 97.69 115 GLY A C 1
ATOM 904 O O . GLY A 1 115 ? -19.908 -3.112 8.927 1.00 97.69 115 GLY A O 1
ATOM 905 N N . ARG A 1 116 ? -19.057 -2.175 7.070 1.00 98.19 116 ARG A N 1
ATOM 906 C CA . ARG A 1 116 ? -19.558 -3.186 6.120 1.00 98.19 116 ARG A CA 1
ATOM 907 C C . ARG A 1 116 ? -18.626 -4.390 5.986 1.00 98.19 116 ARG A C 1
ATOM 909 O O . ARG A 1 116 ? -19.061 -5.456 5.562 1.00 98.19 116 ARG A O 1
ATOM 916 N N . MET A 1 117 ? -17.363 -4.227 6.371 1.00 97.31 117 MET A N 1
ATOM 917 C CA . MET A 1 117 ? -16.330 -5.259 6.332 1.00 97.31 117 MET A CA 1
ATOM 918 C C . MET A 1 117 ? -15.487 -5.212 7.608 1.00 97.31 117 MET A C 1
ATOM 920 O O . MET A 1 117 ? -15.263 -4.139 8.170 1.00 97.31 117 MET A O 1
ATOM 924 N N . THR A 1 118 ? -14.990 -6.359 8.076 1.00 98.12 118 THR A N 1
ATOM 925 C CA . THR A 1 118 ? -14.020 -6.354 9.176 1.00 98.12 118 THR A CA 1
ATOM 926 C C . THR A 1 118 ? -12.627 -5.982 8.670 1.00 98.12 118 THR A C 1
ATOM 928 O O . THR A 1 118 ? -12.247 -6.282 7.538 1.00 98.12 118 THR A O 1
ATOM 931 N N . LEU A 1 119 ? -11.809 -5.380 9.534 1.00 97.19 119 LEU A N 1
ATOM 932 C CA . LEU A 1 119 ? -10.399 -5.107 9.248 1.00 97.19 119 LEU A CA 1
ATOM 933 C C . LEU A 1 119 ? -9.652 -6.380 8.818 1.00 97.19 119 LEU A C 1
ATOM 935 O O . LEU A 1 119 ? -8.783 -6.336 7.949 1.00 97.19 119 LEU A O 1
ATOM 939 N N . LYS A 1 120 ? -9.990 -7.521 9.427 1.00 96.25 120 LYS A N 1
ATOM 940 C CA . LYS A 1 120 ? -9.367 -8.802 9.105 1.00 96.25 120 LYS A CA 1
ATOM 941 C C . LYS A 1 120 ? -9.715 -9.248 7.683 1.00 96.25 120 LYS A C 1
ATOM 943 O O . LYS A 1 120 ? -8.808 -9.655 6.962 1.00 96.25 120 LYS A O 1
ATOM 948 N N . ASP A 1 121 ? -10.977 -9.133 7.277 1.00 97.12 121 ASP A N 1
ATOM 949 C CA . ASP A 1 121 ? -11.413 -9.527 5.932 1.00 97.12 121 ASP A CA 1
ATOM 950 C C . ASP A 1 121 ? -10.739 -8.666 4.858 1.00 97.12 121 ASP A C 1
ATOM 952 O O . ASP A 1 121 ? -10.220 -9.199 3.879 1.00 97.12 121 ASP A O 1
ATOM 956 N N . ALA A 1 122 ? -10.634 -7.351 5.088 1.00 97.06 122 ALA A N 1
ATOM 957 C CA . ALA A 1 122 ? -9.895 -6.448 4.204 1.00 97.06 122 ALA A CA 1
ATOM 958 C C . ALA A 1 122 ? -8.429 -6.884 4.028 1.00 97.06 122 ALA A C 1
ATOM 960 O O . ALA A 1 122 ? -7.908 -6.958 2.914 1.00 97.06 122 ALA A O 1
ATOM 961 N N . GLN A 1 123 ? -7.753 -7.228 5.124 1.00 96.00 123 GLN A N 1
ATOM 962 C CA . GLN A 1 123 ? -6.373 -7.711 5.067 1.00 96.00 123 GLN A CA 1
ATOM 963 C C . GLN A 1 123 ? -6.253 -9.071 4.364 1.00 96.00 123 GLN A C 1
ATOM 965 O O . GLN A 1 123 ? -5.261 -9.317 3.678 1.00 96.00 123 GLN A O 1
ATOM 970 N N . ASP A 1 124 ? -7.232 -9.959 4.529 1.00 95.88 124 ASP A N 1
ATOM 971 C CA . ASP A 1 124 ? -7.245 -11.276 3.889 1.00 95.88 124 ASP A CA 1
ATOM 972 C C . ASP A 1 124 ? -7.491 -11.185 2.375 1.00 95.88 124 ASP A C 1
ATOM 974 O O . ASP A 1 124 ? -6.865 -11.935 1.619 1.00 95.88 124 ASP A O 1
ATOM 978 N N . ILE A 1 125 ? -8.296 -10.221 1.912 1.00 95.88 125 ILE A N 1
ATOM 979 C CA . ILE A 1 125 ? -8.449 -9.902 0.482 1.00 95.88 125 ILE A CA 1
ATOM 980 C C . ILE A 1 125 ? -7.094 -9.532 -0.130 1.00 95.88 125 ILE A C 1
ATOM 982 O O . ILE A 1 125 ? -6.705 -10.097 -1.155 1.00 95.88 125 ILE A O 1
ATOM 986 N N . ILE A 1 126 ? -6.334 -8.652 0.532 1.00 94.94 126 ILE A N 1
ATOM 987 C CA . ILE A 1 126 ? -4.999 -8.254 0.067 1.00 94.94 126 ILE A CA 1
ATOM 988 C C . ILE A 1 126 ? -4.016 -9.429 0.046 1.00 94.94 126 ILE A C 1
ATOM 990 O O . ILE A 1 126 ? -3.253 -9.575 -0.911 1.00 94.94 126 ILE A O 1
ATOM 994 N N . ARG A 1 127 ? -4.046 -10.286 1.076 1.00 93.25 127 ARG A N 1
ATOM 995 C CA . ARG A 1 127 ? -3.180 -11.475 1.164 1.00 93.25 127 ARG A CA 1
ATOM 996 C C . ARG A 1 127 ? -3.480 -12.519 0.094 1.00 93.25 127 ARG A C 1
ATOM 998 O O . ARG A 1 127 ? -2.570 -13.256 -0.273 1.00 93.25 127 ARG A O 1
ATOM 1005 N N . THR A 1 128 ? -4.733 -12.608 -0.345 1.00 92.75 128 THR A N 1
ATOM 1006 C CA . THR A 1 128 ? -5.191 -13.661 -1.255 1.00 92.75 128 THR A CA 1
ATOM 1007 C C . THR A 1 128 ? -4.987 -13.255 -2.709 1.00 92.75 128 THR A C 1
ATOM 1009 O O . THR A 1 128 ? -4.150 -13.844 -3.386 1.00 92.75 128 THR A O 1
ATOM 1012 N N . ASP A 1 129 ? -5.726 -12.251 -3.194 1.00 91.25 129 ASP A N 1
ATOM 1013 C CA . ASP A 1 129 ? -5.579 -11.745 -4.563 1.00 91.25 129 ASP A CA 1
ATOM 1014 C C . ASP A 1 129 ? -6.249 -10.368 -4.729 1.00 91.25 129 ASP A C 1
ATOM 1016 O O . ASP A 1 129 ? -7.388 -10.236 -5.191 1.00 91.25 129 ASP A O 1
ATOM 1020 N N . ARG A 1 130 ? -5.504 -9.314 -4.377 1.00 92.94 130 ARG A N 1
ATOM 1021 C CA . ARG A 1 130 ? -5.923 -7.914 -4.563 1.00 92.94 130 ARG A CA 1
ATOM 1022 C C . ARG A 1 130 ? -6.276 -7.579 -6.016 1.00 92.94 130 ARG A C 1
ATOM 1024 O O . ARG A 1 130 ? -7.176 -6.787 -6.265 1.00 92.94 130 ARG A O 1
ATOM 1031 N N . PHE A 1 131 ? -5.603 -8.186 -6.992 1.00 92.25 131 PHE A N 1
ATOM 1032 C CA . PHE A 1 131 ? -5.803 -7.865 -8.404 1.00 92.25 131 PHE A CA 1
ATOM 1033 C C . PHE A 1 131 ? -7.018 -8.571 -8.995 1.00 92.25 131 PHE A C 1
ATOM 1035 O O . PHE A 1 131 ? -7.691 -8.006 -9.856 1.00 92.25 131 PHE A O 1
ATOM 1042 N N . LYS A 1 132 ? -7.349 -9.771 -8.515 1.00 93.62 132 LYS A N 1
ATOM 1043 C CA . LYS A 1 132 ? -8.643 -10.388 -8.800 1.00 93.62 132 LYS A CA 1
ATOM 1044 C C . LYS A 1 132 ? -9.773 -9.560 -8.204 1.00 93.62 132 LYS A C 1
ATOM 1046 O O . LYS A 1 132 ? -10.716 -9.271 -8.927 1.00 93.62 132 LYS A O 1
ATOM 1051 N N . TYR A 1 133 ? -9.644 -9.121 -6.951 1.00 94.81 133 TYR A N 1
ATOM 1052 C CA . TYR A 1 133 ? -10.639 -8.246 -6.328 1.00 94.81 133 TYR A CA 1
ATOM 1053 C C . TYR A 1 133 ? -10.829 -6.940 -7.119 1.00 94.81 133 TYR A C 1
ATOM 1055 O O . TYR A 1 133 ? -11.956 -6.564 -7.412 1.00 94.81 133 TYR A O 1
ATOM 1063 N N . TYR A 1 134 ? -9.739 -6.299 -7.564 1.00 94.50 134 TYR A N 1
ATOM 1064 C CA . TYR A 1 134 ? -9.813 -5.135 -8.456 1.00 94.50 134 TYR A CA 1
ATOM 1065 C C . TYR A 1 134 ? -10.614 -5.428 -9.732 1.00 94.50 134 TYR A C 1
ATOM 1067 O O . TYR A 1 134 ? -11.528 -4.684 -10.073 1.00 94.50 134 TYR A O 1
ATOM 1075 N N . ARG A 1 135 ? -10.300 -6.522 -10.435 1.00 93.50 135 ARG A N 1
ATOM 1076 C CA . ARG A 1 135 ? -11.019 -6.899 -11.662 1.00 93.50 135 ARG A CA 1
ATOM 1077 C C . ARG A 1 135 ? -12.500 -7.160 -11.397 1.00 93.50 135 ARG A C 1
ATOM 1079 O O . ARG A 1 135 ? -13.338 -6.704 -12.167 1.00 93.50 135 ARG A O 1
ATOM 1086 N N . ASP A 1 136 ? -12.810 -7.852 -10.307 1.00 93.38 136 ASP A N 1
ATOM 1087 C CA . ASP A 1 136 ? -14.177 -8.218 -9.956 1.00 93.38 136 ASP A CA 1
ATOM 1088 C C . ASP A 1 136 ? -15.006 -7.019 -9.477 1.00 93.38 136 ASP A C 1
ATOM 1090 O O . ASP A 1 136 ? -16.203 -6.990 -9.719 1.00 93.38 136 ASP A O 1
ATOM 1094 N N . GLU A 1 137 ? -14.424 -6.033 -8.804 1.00 92.00 137 GLU A N 1
ATOM 1095 C CA . GLU A 1 137 ? -15.208 -4.941 -8.205 1.00 92.00 137 GLU A CA 1
ATOM 1096 C C . GLU A 1 137 ? -15.131 -3.631 -8.994 1.00 92.00 137 GLU A C 1
ATOM 1098 O O . GLU A 1 137 ? -16.035 -2.802 -8.901 1.00 92.00 137 GLU A O 1
ATOM 1103 N N . LYS A 1 138 ? -14.068 -3.421 -9.784 1.00 89.19 138 LYS A N 1
ATOM 1104 C CA . LYS A 1 138 ? -13.850 -2.170 -10.526 1.00 89.19 138 LYS A CA 1
ATOM 1105 C C . LYS A 1 138 ? -14.062 -2.281 -12.032 1.00 89.19 138 LYS A C 1
ATOM 1107 O O . LYS A 1 138 ? -14.411 -1.273 -12.642 1.00 89.19 138 LYS A O 1
ATOM 1112 N N . LEU A 1 139 ? -13.795 -3.443 -12.632 1.00 86.94 139 LEU A N 1
ATOM 1113 C CA . LEU A 1 139 ? -13.842 -3.621 -14.093 1.00 86.94 139 LEU A CA 1
ATOM 1114 C C . LEU A 1 139 ? -15.093 -4.356 -14.599 1.00 86.94 139 LEU A C 1
ATOM 1116 O O . LEU A 1 139 ? -15.204 -4.564 -15.806 1.00 86.94 139 LEU A O 1
ATOM 1120 N N . LYS A 1 140 ? -16.000 -4.764 -13.703 1.00 69.75 140 LYS A N 1
ATOM 1121 C CA . LYS A 1 140 ? -17.352 -5.208 -14.076 1.00 69.75 140 LYS A CA 1
ATOM 1122 C C . LYS A 1 140 ? -18.197 -4.021 -14.532 1.00 69.75 140 LYS A C 1
ATOM 1124 O O . LYS A 1 140 ? -19.005 -4.234 -15.460 1.00 69.75 140 LYS A O 1
#

pLDDT: mean 93.62, std 5.36, range [61.88, 98.38]

Solvent-accessible surface area (backbone atoms only — not comparable to full-atom values): 8050 Å² total; per-residue (Å²): 120,69,60,33,93,88,56,47,81,92,45,34,76,79,34,59,58,30,88,70,43,57,72,77,57,53,63,59,68,69,59,44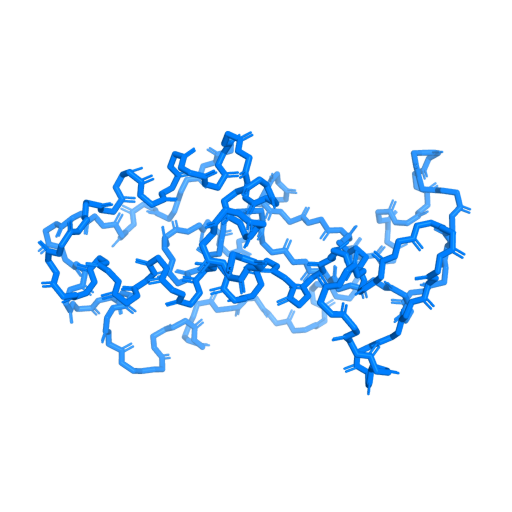,52,53,49,33,62,57,56,40,70,40,86,88,42,86,71,69,62,68,63,34,39,43,66,38,50,69,48,43,54,55,65,32,21,26,66,80,46,69,80,25,48,43,71,37,37,39,16,40,97,93,49,73,26,35,94,85,47,84,79,57,86,87,51,60,26,44,64,48,48,53,51,42,51,55,50,41,34,50,34,32,66,70,68,77,38,54,55,65,57,47,47,48,44,49,72,70,47,46,66,57,50,33,48,67,73,72,69,110

Mean predicted aligned error: 3.38 Å

Organism: NCBI:txid2569760

Sequence (140 aa):
MRLIPNVTQGNIQETICKSGWTDTIRPPTSFTNNLKAQQLQATRYQDKVPSHYEEDHFIALEIGGNPNDPKNLWAEMWGSPAHPLTHTGPFPPEIVGAKSKDWVETHLKGEVCAGRMTLKDAQDIIRTDRFKYYRDEKLK

Radius of gyration: 15.13 Å; Cα contacts (8 Å, |Δi|>4): 190; chains: 1; bounding box: 39×26×39 Å

Secondary structure (DSSP, 8-state):
-PBPTT--GGGTTTTTTSTTGGGGTPPPHHHHHHHHHHHTTSTT-S---GGGEEEEESS-GGGTB-SS-TTSEEEEESSBTTB---TT----TTS-SHHHHHHHHHHHHHHHHTTSS-HHHHHHHHHHHHHHHHHHHH--

Foldseek 3Di:
DDFAPPDFLVCCVVALVDPCRLVVQADDPVVLLVLAQVQLVDPVNPDNDLQQWDFAFLQDSSLGHHRPPVVRTDTKGLFDPVDRDGPVDDRDLVGDIPVLLVVLSVVLSVCSSVVNDGSVVSVVCSVPPSNVVSCVPPVD